Protein AF-A0A949Z5F9-F1 (afdb_monomer_lite)

Secondary structure (DSSP, 8-state):
--TT-EEEESHHHHHHHHHHT--EEEEEEEGGGTT-GGGHHHHHHHHTTT--EEEE----GGGTS-TTSTTEEEEEPPP---

Sequence (82 aa):
MPADDEEIVGVHAVWEAVRAGEVLHRIVIGKHRERDPKLAGLIDAARLRDIPVIFEQIRDPRLRSGDHHQHVRGLVRPFRYT

Radius of gyration: 12.46 Å; chains: 1; bounding box: 36×28×29 Å

Structure (mmCIF, N/CA/C/O backbone):
data_AF-A0A949Z5F9-F1
#
_entry.id   AF-A0A949Z5F9-F1
#
loop_
_atom_site.group_PDB
_atom_site.id
_atom_site.type_symbol
_atom_site.label_atom_id
_atom_site.label_alt_id
_atom_site.label_comp_id
_atom_site.label_asym_id
_atom_site.label_entity_id
_atom_site.label_seq_id
_atom_site.pdbx_PDB_ins_code
_atom_site.Cartn_x
_atom_site.Cartn_y
_atom_site.Cartn_z
_atom_site.occupancy
_atom_site.B_iso_or_equiv
_atom_site.auth_seq_id
_atom_site.auth_comp_id
_atom_site.auth_asym_id
_atom_site.auth_atom_id
_atom_site.pdbx_PDB_model_num
ATOM 1 N N . MET A 1 1 ? -1.731 -19.897 2.265 1.00 48.25 1 MET A N 1
ATOM 2 C CA . MET A 1 1 ? -2.407 -18.591 2.380 1.00 48.25 1 MET A CA 1
ATOM 3 C C . MET A 1 1 ? -3.660 -18.849 3.197 1.00 48.25 1 MET A C 1
ATOM 5 O O . MET A 1 1 ? -4.376 -19.768 2.806 1.00 48.25 1 MET A O 1
ATOM 9 N N . PRO A 1 2 ? -3.881 -18.193 4.349 1.00 43.28 2 PRO A N 1
ATOM 10 C CA . PRO A 1 2 ? -5.186 -18.268 5.001 1.00 43.28 2 PRO A CA 1
ATOM 11 C C . PRO A 1 2 ? -6.234 -17.769 3.997 1.00 43.28 2 PRO A C 1
ATOM 13 O O . PRO A 1 2 ? -5.963 -16.846 3.234 1.00 43.28 2 PRO A O 1
ATOM 16 N N . ALA A 1 3 ? -7.370 -18.453 3.917 1.00 52.19 3 ALA A N 1
ATOM 17 C CA . ALA A 1 3 ? -8.322 -18.354 2.809 1.00 52.19 3 ALA A CA 1
ATOM 18 C C . ALA A 1 3 ? -9.187 -17.076 2.816 1.00 52.19 3 ALA A C 1
ATOM 20 O O . ALA A 1 3 ? -10.115 -16.978 2.021 1.00 52.19 3 ALA A O 1
ATOM 21 N N . ASP A 1 4 ? -8.863 -16.111 3.678 1.00 60.09 4 ASP A N 1
ATOM 22 C CA . ASP A 1 4 ? -9.810 -15.091 4.117 1.00 60.09 4 ASP A CA 1
ATOM 23 C C . ASP A 1 4 ? -9.307 -13.646 3.941 1.00 60.09 4 ASP A C 1
ATOM 25 O O . ASP A 1 4 ? -10.089 -12.738 4.162 1.00 60.09 4 ASP A O 1
ATOM 29 N N . ASP A 1 5 ? -8.057 -13.378 3.545 1.00 64.25 5 ASP A N 1
ATOM 30 C CA . ASP A 1 5 ? -7.599 -11.985 3.381 1.00 64.25 5 ASP A CA 1
ATOM 31 C C . ASP A 1 5 ? -8.191 -11.360 2.102 1.00 64.25 5 ASP A C 1
ATOM 33 O O . ASP A 1 5 ? -8.034 -11.897 1.003 1.00 64.25 5 ASP A O 1
ATOM 37 N N . GLU A 1 6 ? -8.852 -10.209 2.239 1.00 77.56 6 GLU A N 1
ATOM 38 C CA . GLU A 1 6 ? -9.349 -9.424 1.106 1.00 77.56 6 GLU A CA 1
ATOM 39 C C . GLU A 1 6 ? -8.225 -8.504 0.593 1.00 77.56 6 GLU A C 1
ATOM 41 O O . GLU A 1 6 ? -7.398 -7.998 1.360 1.00 77.56 6 GLU A O 1
ATOM 46 N N . GLU A 1 7 ? -8.128 -8.336 -0.729 1.00 82.94 7 GLU A N 1
ATOM 47 C CA . GLU A 1 7 ? -7.032 -7.594 -1.360 1.00 82.94 7 GLU A CA 1
ATOM 48 C C . GLU A 1 7 ? -7.521 -6.274 -1.963 1.00 82.94 7 GLU A C 1
ATOM 50 O O . GLU A 1 7 ? -8.434 -6.241 -2.786 1.00 82.94 7 GLU A O 1
ATOM 55 N N . ILE A 1 8 ? -6.831 -5.183 -1.634 1.00 85.25 8 ILE A N 1
ATOM 56 C CA . ILE A 1 8 ? -6.949 -3.894 -2.320 1.00 85.25 8 ILE A CA 1
ATOM 57 C C . ILE A 1 8 ? -5.819 -3.812 -3.339 1.00 85.25 8 ILE A C 1
ATOM 59 O O . ILE A 1 8 ? -4.649 -3.877 -2.967 1.00 85.25 8 ILE A O 1
ATOM 63 N N . VAL A 1 9 ? -6.135 -3.644 -4.623 1.00 86.00 9 VAL A N 1
ATOM 64 C CA . VAL A 1 9 ? -5.128 -3.654 -5.696 1.00 86.00 9 VAL A CA 1
ATOM 65 C C . VAL A 1 9 ? -5.037 -2.295 -6.388 1.00 86.00 9 VAL A C 1
ATOM 67 O O . VAL A 1 9 ? -6.046 -1.681 -6.721 1.00 86.00 9 VAL A O 1
ATOM 70 N N . GLY A 1 10 ? -3.810 -1.855 -6.666 1.00 84.75 10 GLY A N 1
ATOM 71 C CA . GLY A 1 10 ? -3.505 -0.597 -7.340 1.00 84.75 10 GLY A CA 1
ATOM 72 C C . GLY A 1 10 ? -2.992 0.469 -6.378 1.00 84.75 10 GLY A C 1
ATOM 73 O O . GLY A 1 10 ? -3.450 0.589 -5.244 1.00 84.75 10 GLY A O 1
ATOM 74 N N . VAL A 1 11 ? -2.035 1.280 -6.845 1.00 86.94 11 VAL A N 1
ATOM 75 C CA . VAL A 1 11 ? -1.366 2.272 -5.988 1.00 86.94 11 VAL A CA 1
ATOM 76 C C . VAL A 1 11 ? -2.350 3.267 -5.378 1.00 86.94 11 VAL A C 1
ATOM 78 O O . VAL A 1 11 ? -2.231 3.558 -4.198 1.00 86.94 11 VAL A O 1
ATOM 81 N N . HIS A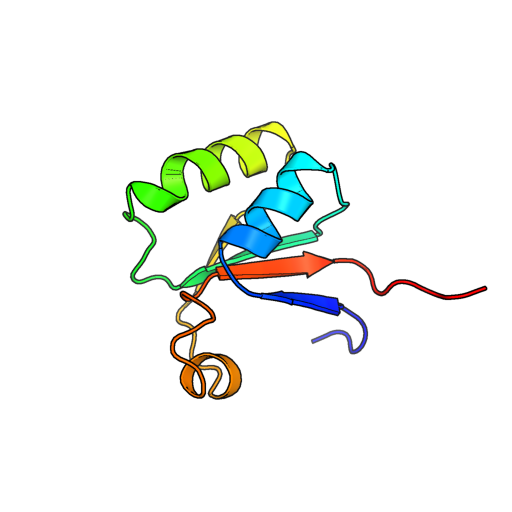 1 12 ? -3.331 3.751 -6.149 1.00 88.50 12 HIS A N 1
ATOM 82 C CA . HIS A 1 12 ? -4.287 4.756 -5.683 1.00 88.50 12 HIS A CA 1
ATOM 83 C C . HIS A 1 12 ? -5.247 4.188 -4.643 1.00 88.50 12 HIS A C 1
ATOM 85 O O . HIS A 1 12 ? -5.426 4.805 -3.603 1.00 88.50 12 HIS A O 1
ATOM 91 N N . ALA A 1 13 ? -5.794 2.992 -4.878 1.00 88.69 13 ALA A N 1
ATOM 92 C CA . ALA A 1 13 ? -6.693 2.344 -3.928 1.00 88.69 13 ALA A CA 1
ATOM 93 C C . ALA A 1 13 ? -5.990 2.060 -2.590 1.00 88.69 13 ALA A C 1
ATOM 95 O O . ALA A 1 13 ? -6.538 2.334 -1.526 1.00 88.69 13 ALA A O 1
ATOM 96 N N . VAL A 1 14 ? -4.737 1.595 -2.641 1.00 90.12 14 VAL A N 1
ATOM 97 C CA . VAL A 1 14 ? -3.923 1.398 -1.433 1.00 90.12 14 VAL A CA 1
ATOM 98 C C . VAL A 1 14 ? -3.595 2.733 -0.761 1.00 90.12 14 VAL A C 1
ATOM 100 O O . VAL A 1 14 ? -3.637 2.816 0.463 1.00 90.12 14 VAL A O 1
ATOM 103 N N . TRP A 1 15 ? -3.311 3.789 -1.531 1.00 91.75 15 TRP A N 1
ATOM 104 C CA . TRP A 1 15 ? -3.079 5.127 -0.981 1.00 91.75 15 TRP A CA 1
ATOM 105 C C . TRP A 1 15 ? -4.300 5.637 -0.215 1.00 91.75 15 TRP A C 1
ATOM 107 O O . TRP A 1 15 ? -4.165 6.071 0.925 1.00 91.75 15 TRP A O 1
ATOM 117 N N . GLU A 1 16 ? -5.489 5.535 -0.807 1.00 90.88 16 GLU A N 1
ATOM 118 C CA . GLU A 1 16 ? -6.739 5.945 -0.166 1.00 90.88 16 GLU A CA 1
ATOM 119 C C . GLU A 1 16 ? -7.032 5.120 1.091 1.00 90.88 16 GLU A C 1
ATOM 121 O O . GLU A 1 16 ? -7.349 5.703 2.125 1.00 90.88 16 GLU A O 1
ATOM 126 N N . ALA A 1 17 ? -6.818 3.801 1.065 1.00 90.25 17 ALA A N 1
ATOM 127 C CA . ALA A 1 17 ? -6.968 2.951 2.250 1.00 90.25 17 ALA A CA 1
ATOM 128 C C . ALA A 1 17 ? -6.032 3.385 3.395 1.00 90.25 17 ALA A C 1
ATOM 130 O O . ALA A 1 17 ? -6.465 3.572 4.534 1.00 90.25 17 ALA A O 1
ATOM 131 N N . VAL A 1 18 ? -4.755 3.645 3.087 1.00 90.94 18 VAL A N 1
ATOM 132 C CA . VAL A 1 18 ? -3.790 4.161 4.070 1.00 90.94 18 VAL A CA 1
ATOM 133 C C . VAL A 1 18 ? -4.240 5.520 4.618 1.00 90.94 18 VAL A C 1
ATOM 135 O O . VAL A 1 18 ? -4.174 5.735 5.828 1.00 90.94 18 VAL A O 1
ATOM 138 N N . ARG A 1 19 ? -4.727 6.443 3.775 1.00 88.94 19 ARG A N 1
ATOM 139 C CA . ARG A 1 19 ? -5.234 7.753 4.233 1.00 88.94 19 ARG A CA 1
ATOM 140 C C . ARG A 1 19 ? -6.442 7.629 5.144 1.00 88.94 19 ARG A C 1
ATOM 142 O O . ARG A 1 19 ? -6.476 8.315 6.164 1.00 88.94 19 ARG A O 1
ATOM 149 N N . ALA A 1 20 ? -7.400 6.795 4.751 1.00 87.94 20 ALA A N 1
ATOM 150 C CA . ALA A 1 20 ? -8.648 6.566 5.464 1.00 87.94 20 ALA A CA 1
ATOM 151 C C . ALA A 1 20 ? -8.418 5.935 6.845 1.00 87.94 20 ALA A C 1
ATOM 153 O O . ALA A 1 20 ? -9.296 6.003 7.698 1.00 87.94 20 ALA A O 1
ATOM 154 N N . GLY A 1 21 ? -7.225 5.378 7.087 1.00 85.12 21 GLY A N 1
ATOM 155 C CA . GLY A 1 21 ? -6.915 4.676 8.326 1.00 85.12 21 GLY A CA 1
ATOM 156 C C . GLY A 1 21 ? -7.482 3.260 8.344 1.00 85.12 21 GLY A C 1
ATOM 157 O O . GLY A 1 21 ? -7.712 2.722 9.424 1.00 85.12 21 GLY A O 1
ATOM 158 N N . GLU A 1 22 ? -7.698 2.666 7.166 1.00 84.25 22 GLU A N 1
ATOM 159 C CA . GLU A 1 22 ? -8.070 1.258 7.045 1.00 84.25 22 GLU A CA 1
ATOM 160 C C . GLU A 1 22 ? -7.031 0.365 7.725 1.00 84.25 22 GLU A C 1
ATOM 162 O O . GLU A 1 22 ? -5.819 0.614 7.668 1.00 84.25 22 GLU A O 1
ATOM 167 N N . VAL A 1 23 ? -7.502 -0.712 8.353 1.00 83.94 23 VAL A N 1
ATOM 168 C CA . VAL A 1 23 ? -6.631 -1.659 9.055 1.00 83.94 23 VAL A CA 1
ATOM 169 C C . VAL A 1 23 ? -6.007 -2.616 8.040 1.00 83.94 23 VAL A C 1
ATOM 171 O O . VAL A 1 23 ? -6.495 -3.7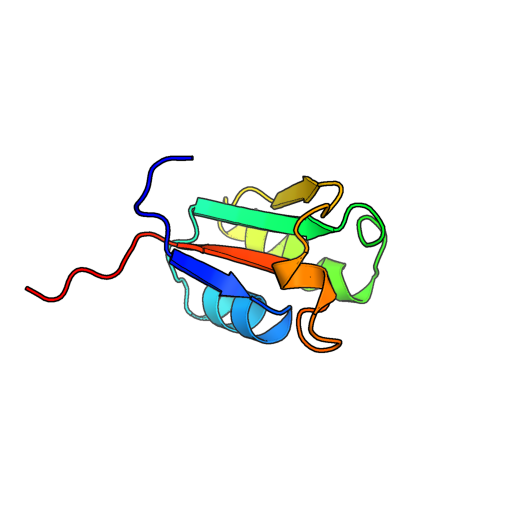19 7.787 1.00 83.94 23 VAL A O 1
ATOM 174 N N . LEU A 1 24 ? -4.901 -2.170 7.450 1.00 87.19 24 LEU A N 1
ATOM 175 C CA . LEU A 1 24 ? -4.083 -2.952 6.529 1.00 87.19 24 LEU A CA 1
ATOM 176 C C . LEU A 1 24 ? -3.115 -3.858 7.300 1.00 87.19 24 LEU A C 1
ATOM 178 O O . LEU A 1 24 ? -2.327 -3.394 8.120 1.00 87.19 24 LEU A O 1
ATOM 182 N N . HIS A 1 25 ? -3.120 -5.154 6.990 1.00 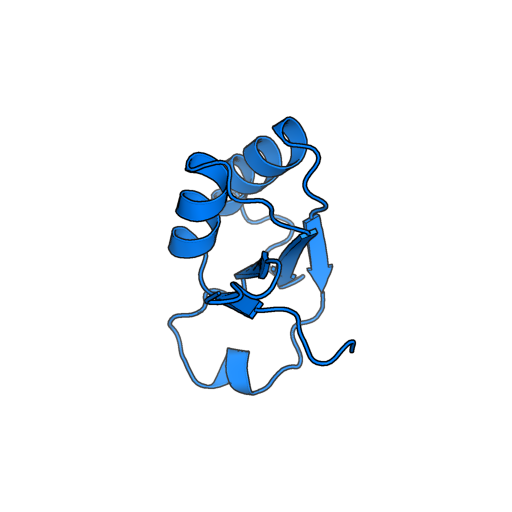88.69 25 HIS A N 1
ATOM 183 C CA . HIS A 1 25 ? -2.180 -6.118 7.562 1.00 88.69 25 HIS A CA 1
ATOM 184 C C . HIS A 1 25 ? -0.773 -5.980 6.994 1.00 88.69 25 HIS A C 1
ATOM 186 O O . HIS A 1 25 ? 0.210 -6.139 7.716 1.00 88.69 25 HIS A O 1
ATOM 192 N N . ARG A 1 26 ? -0.679 -5.735 5.686 1.00 89.31 26 ARG A N 1
ATOM 193 C CA . ARG A 1 26 ? 0.573 -5.446 4.983 1.00 89.31 26 ARG A CA 1
ATOM 194 C C . ARG A 1 26 ? 0.295 -4.869 3.606 1.00 89.31 26 ARG A C 1
ATOM 196 O O . ARG A 1 26 ? -0.730 -5.167 2.994 1.00 89.31 26 ARG A O 1
ATOM 203 N N . ILE A 1 27 ? 1.259 -4.124 3.088 1.00 90.69 27 ILE A N 1
ATOM 204 C CA . ILE A 1 27 ? 1.307 -3.674 1.699 1.00 90.69 27 ILE A CA 1
ATOM 205 C C . ILE A 1 27 ? 2.386 -4.483 0.985 1.00 90.69 27 ILE A C 1
ATOM 207 O O . ILE A 1 27 ? 3.510 -4.606 1.468 1.00 90.69 27 ILE A O 1
ATOM 211 N N . VAL A 1 28 ? 2.054 -5.038 -0.174 1.00 89.38 28 VAL A N 1
ATOM 212 C CA . VAL A 1 28 ? 3.000 -5.741 -1.037 1.00 89.38 28 VAL A CA 1
ATOM 213 C C . VAL A 1 28 ? 3.232 -4.909 -2.290 1.00 89.38 28 VAL A C 1
ATOM 215 O O . VAL A 1 28 ? 2.295 -4.560 -3.009 1.00 89.38 28 VAL A O 1
ATOM 218 N N . ILE A 1 29 ? 4.498 -4.614 -2.559 1.00 89.50 29 ILE A N 1
ATOM 219 C CA . ILE A 1 29 ? 4.953 -3.861 -3.724 1.00 89.50 29 ILE A CA 1
ATOM 220 C C . ILE A 1 29 ? 5.814 -4.788 -4.583 1.00 89.50 29 ILE A C 1
ATOM 222 O O . ILE A 1 29 ? 6.597 -5.597 -4.084 1.00 89.50 29 ILE A O 1
ATOM 226 N N . GLY A 1 30 ? 5.687 -4.680 -5.901 1.00 87.44 30 GLY A N 1
ATOM 227 C CA . GLY A 1 30 ? 6.552 -5.396 -6.825 1.00 87.44 30 GLY A CA 1
ATOM 228 C C . GLY A 1 30 ? 8.006 -4.998 -6.607 1.00 87.44 30 GLY A C 1
ATOM 229 O O . GLY A 1 30 ? 8.337 -3.818 -6.629 1.00 87.44 30 GLY A O 1
ATOM 230 N N . LYS A 1 31 ? 8.898 -5.980 -6.458 1.00 86.75 31 LYS A N 1
ATOM 231 C CA . LYS A 1 31 ? 10.326 -5.755 -6.180 1.00 86.75 31 LYS A CA 1
ATOM 232 C C . LYS A 1 31 ? 11.013 -4.799 -7.167 1.00 86.75 31 LYS A C 1
ATOM 234 O O . LYS A 1 31 ? 11.910 -4.063 -6.786 1.00 86.75 31 LYS A O 1
ATOM 239 N N . HIS A 1 32 ? 10.567 -4.752 -8.422 1.00 84.81 32 HIS A N 1
ATOM 240 C CA . HIS A 1 32 ? 11.094 -3.813 -9.422 1.00 84.81 32 HIS A CA 1
ATOM 241 C C . HIS A 1 32 ? 10.760 -2.334 -9.130 1.00 84.81 32 HIS A C 1
ATOM 243 O O . HIS A 1 32 ? 11.387 -1.456 -9.712 1.00 84.81 32 HIS A O 1
ATOM 249 N N . ARG A 1 33 ? 9.804 -2.050 -8.232 1.00 85.69 33 ARG A N 1
ATOM 250 C CA . ARG A 1 33 ? 9.411 -0.701 -7.787 1.00 85.69 33 ARG A CA 1
ATOM 251 C C . ARG A 1 33 ? 9.961 -0.324 -6.411 1.00 85.69 33 ARG A C 1
ATOM 253 O O . ARG A 1 33 ? 9.573 0.703 -5.872 1.00 85.69 33 ARG A O 1
ATOM 260 N N . GLU A 1 34 ? 10.872 -1.112 -5.841 1.00 87.06 34 GLU A N 1
ATOM 261 C CA . GLU A 1 34 ? 11.476 -0.836 -4.525 1.00 87.06 34 GLU A CA 1
ATOM 262 C C . GLU A 1 34 ? 12.106 0.562 -4.431 1.00 87.06 34 GLU A C 1
ATOM 264 O O . GLU A 1 34 ? 12.081 1.195 -3.381 1.00 87.06 34 GLU A O 1
ATOM 269 N N . ARG A 1 35 ? 12.629 1.069 -5.552 1.00 87.50 35 ARG A N 1
ATOM 270 C CA . ARG A 1 35 ? 13.252 2.396 -5.659 1.00 87.50 35 ARG A CA 1
ATOM 271 C C . ARG A 1 35 ? 12.394 3.409 -6.414 1.00 87.50 35 ARG A C 1
ATOM 273 O O . ARG A 1 35 ? 12.921 4.404 -6.901 1.00 87.50 35 ARG A O 1
ATOM 280 N N . ASP A 1 36 ? 11.103 3.140 -6.581 1.00 87.62 36 ASP A N 1
ATOM 281 C CA . ASP A 1 36 ? 10.218 4.035 -7.317 1.00 87.62 36 ASP A CA 1
ATOM 282 C C . ASP A 1 36 ? 9.904 5.283 -6.469 1.00 87.62 36 ASP A C 1
ATOM 284 O O . ASP A 1 36 ? 9.215 5.168 -5.449 1.00 87.62 36 ASP A O 1
ATOM 288 N N . PRO A 1 37 ? 10.356 6.487 -6.873 1.00 88.81 37 PRO A N 1
ATOM 289 C CA . PRO A 1 37 ? 10.125 7.705 -6.100 1.00 88.81 37 PRO A CA 1
ATOM 290 C C . PRO A 1 37 ? 8.635 8.039 -5.961 1.00 88.81 37 PRO A C 1
ATOM 292 O O . PRO A 1 37 ? 8.245 8.693 -4.996 1.00 88.81 37 PRO A O 1
ATOM 295 N N . LYS A 1 38 ? 7.773 7.551 -6.866 1.00 87.50 38 LYS A N 1
ATOM 296 C CA . LYS A 1 38 ? 6.317 7.741 -6.771 1.00 87.50 38 LYS A CA 1
ATOM 297 C C . LYS A 1 38 ? 5.702 6.986 -5.590 1.00 87.50 38 LYS A C 1
ATOM 299 O O . LYS A 1 38 ? 4.600 7.325 -5.170 1.00 87.50 38 LYS A O 1
ATOM 304 N N . LEU A 1 39 ? 6.389 5.969 -5.066 1.00 89.56 39 LEU A N 1
ATOM 305 C CA . LEU A 1 39 ? 5.936 5.179 -3.921 1.00 89.56 39 LEU A CA 1
ATOM 306 C C . LEU A 1 39 ? 6.504 5.669 -2.588 1.00 89.56 39 LEU A C 1
ATOM 308 O O . LEU A 1 39 ? 6.007 5.235 -1.554 1.00 89.56 39 LEU A O 1
ATOM 312 N N . ALA A 1 40 ? 7.476 6.588 -2.587 1.00 91.75 40 ALA A N 1
ATOM 313 C CA . ALA A 1 40 ? 8.106 7.083 -1.361 1.00 91.75 40 ALA A CA 1
ATOM 314 C C . ALA A 1 40 ? 7.065 7.591 -0.348 1.00 91.75 40 ALA A C 1
ATOM 316 O O . ALA A 1 40 ? 7.017 7.113 0.780 1.00 91.75 40 ALA A O 1
ATOM 317 N N . GLY A 1 41 ? 6.134 8.441 -0.796 1.00 92.50 41 GLY A N 1
ATOM 318 C CA . GLY A 1 41 ? 5.072 8.960 0.071 1.00 92.50 41 GLY A CA 1
ATOM 319 C C . GLY A 1 41 ? 4.116 7.885 0.604 1.00 92.50 41 GLY A C 1
ATOM 320 O O . GLY A 1 41 ? 3.633 8.003 1.725 1.00 92.50 41 GLY A O 1
ATOM 321 N N . LEU A 1 42 ? 3.860 6.818 -0.165 1.00 90.81 42 LEU A N 1
ATOM 322 C CA . LEU A 1 42 ? 3.058 5.683 0.310 1.00 90.81 42 LEU A CA 1
ATOM 323 C C . LEU A 1 42 ? 3.806 4.893 1.391 1.00 90.81 42 LEU A C 1
ATOM 325 O O . LEU A 1 42 ? 3.215 4.530 2.404 1.00 90.81 42 LEU A O 1
ATOM 329 N N . ILE A 1 43 ? 5.095 4.630 1.171 1.00 91.69 43 ILE A N 1
ATOM 330 C CA . ILE A 1 43 ? 5.950 3.883 2.099 1.00 91.69 43 ILE A CA 1
ATOM 331 C C . ILE A 1 43 ? 6.089 4.649 3.418 1.00 91.69 43 ILE A C 1
ATOM 333 O O . ILE A 1 43 ? 5.931 4.058 4.485 1.00 91.69 43 ILE A O 1
ATOM 337 N N . ASP A 1 4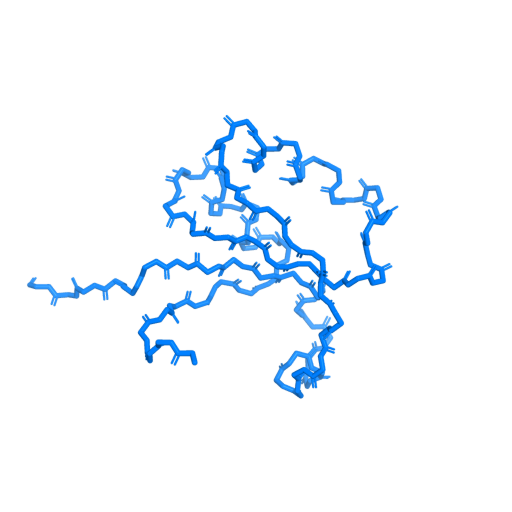4 ? 6.305 5.962 3.354 1.00 93.62 44 ASP A N 1
ATOM 338 C CA . ASP A 1 44 ? 6.380 6.816 4.539 1.00 93.62 44 ASP A CA 1
ATOM 339 C C . ASP A 1 44 ? 5.046 6.838 5.298 1.00 93.62 44 ASP A C 1
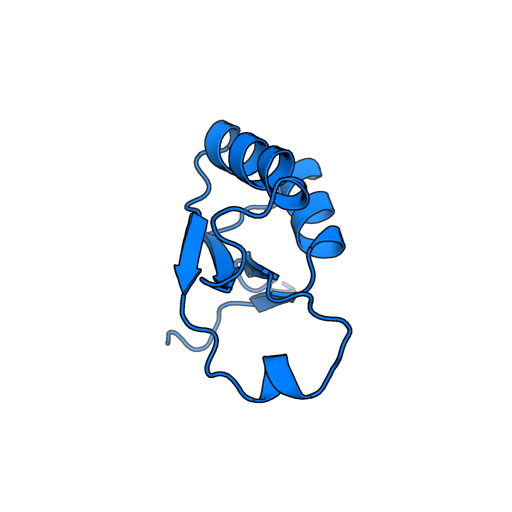ATOM 341 O O . ASP A 1 44 ? 5.021 6.671 6.517 1.00 93.62 44 ASP A O 1
ATOM 345 N N . ALA A 1 45 ? 3.919 6.964 4.587 1.00 91.94 45 ALA A N 1
ATOM 346 C CA . ALA A 1 45 ? 2.591 6.945 5.198 1.00 91.94 45 ALA A CA 1
ATOM 347 C C . ALA A 1 45 ? 2.246 5.593 5.846 1.00 91.94 45 ALA A C 1
ATOM 349 O O . ALA A 1 45 ? 1.598 5.571 6.895 1.00 91.94 45 ALA A O 1
ATOM 350 N N . ALA A 1 46 ? 2.679 4.484 5.240 1.00 91.69 46 ALA A N 1
ATOM 351 C CA . ALA A 1 46 ? 2.540 3.143 5.797 1.00 91.69 46 ALA A CA 1
ATOM 352 C C . ALA A 1 46 ? 3.393 2.977 7.060 1.00 91.69 46 ALA A C 1
ATOM 354 O O . ALA A 1 46 ? 2.901 2.495 8.078 1.00 91.69 46 ALA A O 1
ATOM 355 N N . ARG A 1 47 ? 4.641 3.460 7.028 1.00 90.94 47 ARG A N 1
ATOM 356 C CA . ARG A 1 47 ? 5.560 3.430 8.170 1.00 90.94 47 ARG A CA 1
ATOM 357 C C . ARG A 1 47 ? 5.044 4.242 9.355 1.00 90.94 47 ARG A C 1
ATOM 359 O O . ARG A 1 47 ? 5.137 3.773 10.479 1.00 90.94 47 ARG A O 1
ATOM 366 N N . LEU A 1 48 ? 4.475 5.424 9.114 1.00 92.19 48 LEU A N 1
ATOM 367 C CA . LEU A 1 48 ? 3.862 6.252 10.163 1.00 92.19 48 LEU A CA 1
ATOM 368 C C . LEU A 1 48 ? 2.651 5.587 10.839 1.00 92.19 48 LEU A C 1
ATOM 370 O O . LEU A 1 48 ? 2.237 6.031 11.905 1.00 92.19 48 LEU A O 1
ATOM 374 N N . ARG A 1 49 ? 2.072 4.558 10.214 1.00 88.38 49 ARG A N 1
ATOM 375 C CA . ARG A 1 49 ? 0.921 3.795 10.711 1.00 88.38 49 ARG A CA 1
ATOM 376 C C . ARG A 1 49 ? 1.283 2.370 11.138 1.00 88.38 49 ARG A C 1
ATOM 378 O O . ARG A 1 49 ? 0.382 1.561 11.327 1.00 88.38 49 ARG A O 1
ATOM 385 N N . ASP A 1 50 ? 2.575 2.052 11.235 1.00 91.25 50 ASP A N 1
ATOM 386 C CA . ASP A 1 50 ? 3.078 0.708 11.546 1.00 91.25 50 ASP A CA 1
ATOM 387 C C . ASP A 1 50 ? 2.541 -0.397 10.612 1.00 91.25 50 ASP A C 1
ATOM 389 O O . ASP A 1 50 ? 2.419 -1.559 10.998 1.00 91.25 50 ASP A O 1
ATOM 393 N N . ILE A 1 51 ? 2.247 -0.055 9.352 1.00 91.56 51 ILE A N 1
ATOM 394 C CA . ILE A 1 51 ? 1.819 -1.016 8.331 1.00 91.56 51 ILE A CA 1
ATOM 395 C C . ILE A 1 51 ? 3.069 -1.612 7.663 1.00 91.56 51 ILE A C 1
ATOM 397 O O . ILE A 1 51 ? 3.829 -0.880 7.019 1.00 91.56 51 ILE A O 1
ATOM 401 N N . PRO A 1 52 ? 3.294 -2.937 7.742 1.00 91.06 52 PRO A N 1
ATOM 402 C CA . PRO A 1 52 ? 4.430 -3.579 7.094 1.00 91.06 52 PRO A CA 1
ATOM 403 C C . PRO A 1 52 ? 4.383 -3.435 5.567 1.00 91.06 52 PRO A C 1
ATOM 405 O O . PRO A 1 52 ? 3.376 -3.763 4.936 1.00 91.06 52 PRO A O 1
ATOM 408 N N . VAL A 1 53 ? 5.497 -3.017 4.961 1.00 92.00 53 VAL A N 1
ATOM 409 C CA . VAL A 1 53 ? 5.674 -2.970 3.501 1.00 92.00 53 VAL A CA 1
ATOM 410 C C . VAL A 1 53 ? 6.659 -4.056 3.076 1.00 92.00 53 VAL A C 1
ATOM 412 O O . VAL A 1 53 ? 7.780 -4.114 3.578 1.00 92.00 53 VAL A O 1
ATOM 415 N N . ILE A 1 54 ? 6.250 -4.918 2.145 1.00 91.44 54 ILE A N 1
ATOM 416 C CA . ILE A 1 54 ? 7.051 -6.044 1.653 1.00 91.44 54 ILE A CA 1
ATOM 417 C C . ILE A 1 54 ? 7.259 -5.909 0.145 1.00 91.44 54 ILE A C 1
ATOM 419 O O . ILE A 1 54 ? 6.314 -5.680 -0.609 1.00 91.44 54 ILE A O 1
ATOM 423 N N . PHE A 1 55 ? 8.498 -6.103 -0.303 1.00 88.69 55 PHE A N 1
ATOM 424 C CA . PHE A 1 55 ? 8.846 -6.132 -1.721 1.00 88.69 55 PHE A CA 1
ATOM 425 C C . PHE A 1 55 ? 8.956 -7.572 -2.218 1.00 88.69 55 PHE A C 1
ATOM 427 O O . PHE A 1 55 ? 9.868 -8.306 -1.836 1.00 88.69 55 PHE A O 1
ATOM 434 N N . GLU A 1 56 ? 8.056 -7.983 -3.107 1.00 85.56 56 GLU A N 1
ATOM 435 C CA . GLU A 1 56 ? 8.008 -9.358 -3.614 1.00 85.56 56 GLU A CA 1
ATOM 436 C C . GLU A 1 56 ? 8.181 -9.409 -5.133 1.00 85.56 56 GLU A C 1
ATOM 438 O O . GLU A 1 56 ? 7.764 -8.513 -5.875 1.00 85.56 56 GLU A O 1
ATOM 443 N N . GLN A 1 57 ? 8.790 -10.489 -5.637 1.00 77.06 57 GLN A N 1
ATOM 444 C CA . GLN A 1 57 ? 8.660 -10.806 -7.057 1.00 77.06 57 GLN A CA 1
ATOM 445 C C . GLN A 1 57 ? 7.216 -11.232 -7.311 1.00 77.06 57 GLN A C 1
ATOM 447 O O . GLN A 1 57 ? 6.840 -12.368 -7.032 1.00 77.06 57 GLN A O 1
ATOM 452 N N . ILE A 1 58 ? 6.411 -10.316 -7.844 1.00 66.38 58 ILE A N 1
A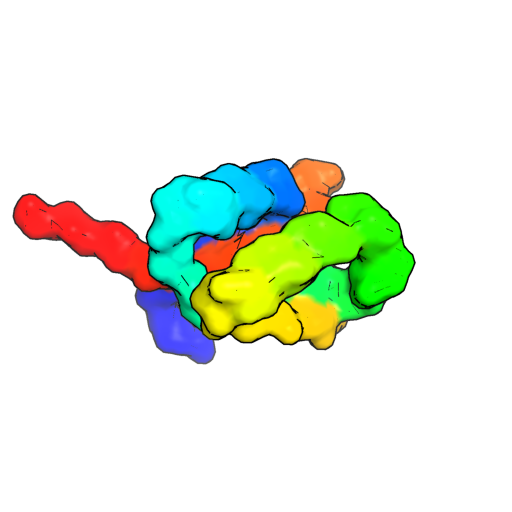TOM 453 C CA . ILE A 1 58 ? 5.028 -10.594 -8.217 1.00 66.38 58 ILE A CA 1
ATOM 454 C C . ILE A 1 58 ? 5.037 -11.571 -9.399 1.00 66.38 58 ILE A C 1
ATOM 456 O O . ILE A 1 58 ? 5.237 -11.197 -10.555 1.00 66.38 58 ILE A O 1
ATOM 460 N N . ARG A 1 59 ? 4.884 -12.859 -9.081 1.00 61.28 59 ARG A N 1
ATOM 461 C CA . ARG A 1 59 ? 4.750 -13.959 -10.048 1.00 61.28 59 ARG A CA 1
ATOM 462 C C . ARG A 1 59 ? 3.290 -14.290 -10.357 1.00 61.28 59 ARG A C 1
ATOM 464 O O . ARG A 1 59 ? 3.045 -15.117 -11.227 1.00 61.28 59 ARG A O 1
ATOM 471 N N . ASP A 1 60 ? 2.349 -13.654 -9.659 1.00 60.78 60 ASP A N 1
ATOM 472 C CA . ASP A 1 60 ? 0.919 -13.914 -9.797 1.00 60.78 60 ASP A CA 1
ATOM 473 C C . ASP A 1 60 ? 0.402 -13.460 -11.181 1.00 60.78 60 ASP A C 1
ATOM 475 O O . ASP A 1 60 ? 0.526 -12.278 -11.522 1.00 60.78 60 ASP A O 1
ATOM 479 N N . PRO A 1 61 ? -0.172 -14.365 -11.994 1.00 55.41 61 PRO A N 1
ATOM 480 C CA . PRO A 1 61 ? -0.725 -14.028 -13.302 1.00 55.41 61 PRO A CA 1
ATOM 481 C C . PRO A 1 61 ? -1.946 -13.095 -13.240 1.00 55.41 61 PRO A C 1
ATOM 483 O O . PRO A 1 61 ? -2.156 -12.351 -14.196 1.00 55.41 61 PRO A O 1
ATOM 486 N N . ARG A 1 62 ? -2.696 -13.040 -12.127 1.00 53.78 62 ARG A N 1
ATOM 487 C CA . ARG A 1 62 ? -3.801 -12.073 -11.933 1.00 53.78 62 ARG A CA 1
ATOM 488 C C . ARG A 1 62 ? -3.305 -10.627 -11.882 1.00 53.78 62 ARG A C 1
ATOM 490 O O . ARG A 1 62 ? -4.030 -9.704 -12.224 1.00 53.78 62 ARG A O 1
ATOM 497 N N . LEU A 1 63 ? -2.038 -10.443 -11.510 1.00 52.09 63 LEU A N 1
ATOM 498 C CA . LEU A 1 63 ? -1.338 -9.157 -11.519 1.00 52.09 63 LEU A CA 1
ATOM 499 C C . LEU A 1 63 ? -0.615 -8.883 -12.850 1.00 52.09 63 LEU A C 1
ATOM 501 O O . LEU A 1 63 ? -0.021 -7.818 -13.007 1.00 52.09 63 LEU A O 1
ATOM 505 N N . ARG A 1 64 ? -0.646 -9.830 -13.800 1.00 49.47 64 ARG A N 1
ATOM 506 C CA . ARG A 1 64 ? -0.135 -9.671 -15.173 1.00 49.47 64 ARG A CA 1
ATOM 507 C C . ARG A 1 64 ? -1.237 -9.361 -16.185 1.00 49.47 64 ARG A C 1
ATOM 509 O O . ARG A 1 64 ? -0.942 -8.766 -17.211 1.00 49.47 64 ARG A O 1
ATOM 516 N N . SER A 1 65 ? -2.481 -9.765 -15.918 1.00 43.03 65 SER A N 1
ATOM 517 C CA . SER A 1 65 ? -3.606 -9.658 -16.861 1.00 43.03 65 SER A CA 1
ATOM 518 C C . SER A 1 65 ? -4.274 -8.280 -16.925 1.00 43.03 65 SER A C 1
ATOM 520 O O . SER A 1 65 ? -5.318 -8.142 -17.553 1.00 43.03 65 SER A O 1
ATOM 522 N N . GLY A 1 66 ? -3.694 -7.253 -16.311 1.00 43.19 66 GLY A N 1
ATOM 523 C CA . GLY A 1 66 ? -4.192 -5.892 -16.437 1.00 43.19 66 GLY A CA 1
ATOM 524 C C . GLY A 1 66 ? -3.086 -4.887 -16.181 1.00 43.19 66 GLY A C 1
ATOM 525 O O . GLY A 1 66 ? -2.540 -4.836 -15.080 1.00 43.19 66 GLY A O 1
ATOM 526 N N . ASP A 1 67 ? -2.835 -4.025 -17.164 1.00 49.78 67 ASP A N 1
ATOM 527 C CA . ASP A 1 67 ? -2.014 -2.804 -17.076 1.00 49.78 67 ASP A CA 1
ATOM 528 C C . ASP A 1 67 ? -2.396 -1.869 -15.899 1.00 49.78 67 ASP A C 1
ATOM 530 O O . ASP A 1 67 ? -1.761 -0.847 -15.657 1.00 49.78 67 ASP A O 1
ATOM 534 N N . HIS A 1 68 ? -3.444 -2.192 -15.138 1.00 53.84 68 HIS A N 1
ATOM 535 C CA . HIS A 1 68 ? -4.092 -1.307 -14.176 1.00 53.84 68 HIS A CA 1
ATOM 536 C C . HIS A 1 68 ? -3.626 -1.491 -12.721 1.00 53.84 68 HIS A C 1
ATOM 538 O O . HIS A 1 68 ? -3.885 -0.628 -11.884 1.00 53.84 68 HIS A O 1
ATOM 544 N N . HIS A 1 69 ? -2.915 -2.570 -12.381 1.00 60.38 69 HIS A N 1
ATOM 545 C CA . HIS A 1 69 ? -2.616 -2.887 -10.974 1.00 60.38 69 HIS A CA 1
ATOM 546 C C . HIS A 1 69 ? -1.307 -2.284 -10.444 1.00 60.38 69 HIS A C 1
ATOM 548 O O . HIS A 1 69 ? -1.045 -2.349 -9.243 1.00 60.38 69 HIS A O 1
ATOM 554 N N . GLN A 1 70 ? -0.484 -1.698 -11.324 1.00 66.75 70 GLN A N 1
ATOM 555 C CA . GLN A 1 70 ? 0.811 -1.059 -11.033 1.00 66.75 70 GLN A CA 1
ATOM 556 C C . GLN A 1 70 ? 1.707 -1.809 -10.023 1.00 66.75 70 GLN A C 1
ATOM 558 O O . GLN A 1 70 ? 2.565 -1.201 -9.385 1.00 66.75 70 GLN A O 1
ATOM 563 N N . HIS A 1 71 ? 1.532 -3.121 -9.854 1.00 75.69 71 HIS A N 1
ATOM 564 C CA . HIS A 1 71 ? 2.313 -3.942 -8.932 1.00 75.69 71 HIS A CA 1
ATOM 565 C C . HIS A 1 71 ? 2.270 -3.490 -7.458 1.00 75.69 71 HIS A C 1
ATOM 567 O O . HIS A 1 71 ? 3.265 -3.638 -6.752 1.00 75.69 71 HIS A O 1
ATOM 573 N N . VAL A 1 72 ? 1.146 -2.944 -6.984 1.00 80.44 72 VAL A N 1
ATOM 574 C CA . VAL A 1 72 ? 0.942 -2.564 -5.572 1.00 80.44 72 VAL A CA 1
ATOM 575 C C . VAL A 1 72 ? -0.370 -3.167 -5.071 1.00 80.44 72 VAL A C 1
ATOM 577 O O . VAL A 1 72 ? -1.393 -3.029 -5.741 1.00 80.44 72 VAL A O 1
ATOM 580 N N . ARG A 1 73 ? -0.354 -3.812 -3.899 1.00 84.31 73 ARG A N 1
ATOM 581 C CA . ARG A 1 73 ? -1.559 -4.298 -3.208 1.00 84.31 73 ARG A CA 1
ATOM 582 C C . ARG A 1 73 ? -1.478 -4.099 -1.697 1.00 84.31 73 ARG A C 1
ATOM 584 O O . ARG A 1 73 ? -0.391 -4.145 -1.131 1.00 84.31 73 ARG A O 1
ATOM 591 N N . GLY A 1 74 ? -2.620 -3.931 -1.051 1.00 80.44 74 GLY A N 1
ATOM 592 C CA . GLY A 1 74 ? -2.792 -3.984 0.396 1.00 80.44 74 GLY A CA 1
ATOM 593 C C . GLY A 1 74 ? -3.625 -5.206 0.766 1.00 80.44 74 GLY A C 1
ATOM 594 O O . GLY A 1 74 ? -4.602 -5.498 0.085 1.00 80.44 74 GLY A O 1
ATOM 595 N N . LEU A 1 75 ? -3.236 -5.925 1.816 1.00 82.06 75 LEU A N 1
ATOM 596 C CA . LEU A 1 75 ? -4.072 -6.972 2.402 1.00 82.06 75 LEU A CA 1
ATOM 597 C C . LEU A 1 75 ? -4.848 -6.386 3.576 1.00 82.06 75 LEU A C 1
ATOM 599 O O . LEU A 1 75 ? -4.239 -5.820 4.489 1.00 82.06 75 LEU A O 1
ATOM 603 N N . VAL A 1 76 ? -6.166 -6.540 3.553 1.00 78.56 76 VAL A N 1
ATOM 604 C CA . VAL A 1 76 ? -7.083 -6.141 4.625 1.00 78.56 76 VAL A CA 1
ATOM 605 C C . VAL A 1 76 ? -7.731 -7.375 5.249 1.00 78.56 76 VAL A C 1
ATOM 607 O O . VAL A 1 76 ? -7.748 -8.457 4.658 1.00 78.56 76 VAL A O 1
ATOM 610 N N . ARG A 1 77 ? -8.285 -7.215 6.457 1.00 67.81 77 ARG A N 1
ATOM 611 C CA . ARG A 1 77 ? -9.223 -8.215 6.981 1.00 67.81 77 ARG A CA 1
ATOM 612 C C . ARG A 1 77 ? -10.443 -8.284 6.063 1.00 67.81 77 ARG A C 1
ATOM 614 O O . ARG A 1 77 ? -10.909 -7.228 5.643 1.00 67.81 77 ARG A O 1
ATOM 621 N N . PRO A 1 78 ? -11.004 -9.477 5.825 1.00 62.16 78 PRO A N 1
ATOM 622 C CA . PRO A 1 78 ? -12.266 -9.590 5.110 1.00 62.16 78 PRO A CA 1
ATOM 623 C C . PRO A 1 78 ? -13.350 -8.846 5.883 1.00 62.16 78 PRO A C 1
ATOM 625 O O . PRO A 1 78 ? -13.526 -9.060 7.092 1.00 62.16 78 PRO A O 1
ATOM 628 N N . PHE A 1 79 ? -14.103 -7.997 5.191 1.00 56.41 79 PHE A N 1
ATOM 629 C CA . PHE A 1 79 ? -15.275 -7.382 5.791 1.00 56.41 79 PHE A CA 1
ATOM 630 C C . PHE A 1 79 ? -16.366 -8.445 5.995 1.00 56.41 79 PHE A C 1
ATOM 632 O O . PHE A 1 79 ? -16.856 -9.052 5.042 1.00 56.41 79 PHE A O 1
ATOM 639 N N . ARG A 1 80 ? -16.759 -8.699 7.250 1.00 55.72 80 ARG A N 1
ATOM 640 C CA . ARG A 1 80 ? -17.891 -9.584 7.563 1.00 55.72 80 ARG A CA 1
ATOM 641 C C . ARG A 1 80 ? -19.160 -8.752 7.706 1.00 55.72 80 ARG A C 1
ATOM 643 O O . ARG A 1 80 ? -19.296 -8.006 8.672 1.00 55.72 80 ARG A O 1
ATOM 650 N N . TYR A 1 81 ? -20.097 -8.918 6.775 1.00 53.94 81 TYR A N 1
ATOM 651 C CA . TYR A 1 81 ? -21.474 -8.467 6.975 1.00 53.94 81 TYR A CA 1
ATOM 652 C C . TYR A 1 81 ? -22.078 -9.296 8.116 1.00 53.94 81 TYR A C 1
ATOM 654 O O . TYR A 1 81 ? -22.114 -10.524 8.023 1.00 53.94 81 TYR A O 1
ATOM 662 N N . THR A 1 82 ? -22.488 -8.635 9.198 1.00 48.44 82 THR A N 1
ATOM 663 C CA . THR A 1 82 ? -23.257 -9.250 10.295 1.00 48.44 82 THR A CA 1
ATOM 664 C C . THR A 1 82 ? -24.625 -8.606 10.357 1.00 48.44 82 THR A C 1
ATOM 666 O O . THR A 1 82 ? -24.690 -7.387 10.078 1.00 48.44 82 THR A O 1
#

pLDDT: mean 78.13, std 15.57, range [43.03, 93.62]

Foldseek 3Di:
DPPFWDKDFAPVSLQVCLVVLAPFQAKEAALVCPVPPVCPVVVVSCVVSVHHYHHDNPPDVVCVPDPGRNRIMTIHGHDDDD